Protein AF-A0A966BA98-F1 (afdb_monomer_lite)

Structure (mmCIF, N/CA/C/O backbone):
data_AF-A0A966BA98-F1
#
_entry.id   AF-A0A966BA98-F1
#
loop_
_atom_site.group_PDB
_atom_site.id
_atom_site.type_symbol
_atom_site.label_atom_id
_atom_site.label_alt_id
_atom_site.label_comp_id
_atom_site.label_asym_id
_atom_site.label_entity_id
_atom_site.label_seq_id
_atom_site.pdbx_PDB_ins_code
_atom_site.Cartn_x
_atom_site.Cartn_y
_atom_site.Cartn_z
_atom_site.occupancy
_atom_site.B_iso_or_equiv
_atom_site.auth_seq_id
_atom_site.auth_comp_id
_atom_site.auth_asym_id
_atom_site.auth_atom_id
_atom_site.pdbx_PDB_model_num
ATOM 1 N N . MET A 1 1 ? -41.401 -11.198 -22.209 1.00 38.81 1 MET A N 1
ATOM 2 C CA . MET A 1 1 ? -41.026 -9.768 -22.293 1.00 38.81 1 MET A CA 1
ATOM 3 C C . MET A 1 1 ? -39.904 -9.526 -21.294 1.00 38.81 1 MET A C 1
ATOM 5 O O . MET A 1 1 ? -40.173 -9.386 -20.110 1.00 38.81 1 MET A O 1
ATOM 9 N N . SER A 1 2 ? -38.651 -9.579 -21.741 1.00 36.28 2 SER A N 1
ATOM 10 C CA . SER A 1 2 ? -37.481 -9.499 -20.857 1.00 36.28 2 SER A CA 1
ATOM 11 C C . SER A 1 2 ? -36.895 -8.096 -20.946 1.00 36.28 2 SER A C 1
ATOM 13 O O . SER A 1 2 ? -36.374 -7.699 -21.988 1.00 36.28 2 SER A O 1
ATOM 15 N N . ARG A 1 3 ? -37.039 -7.316 -19.873 1.00 39.53 3 ARG A N 1
ATOM 16 C CA . ARG A 1 3 ? -36.498 -5.959 -19.782 1.00 39.53 3 ARG A CA 1
ATOM 17 C C . ARG A 1 3 ? -34.980 -6.080 -19.600 1.00 39.53 3 ARG A C 1
ATOM 19 O O . ARG A 1 3 ? -34.517 -6.494 -18.543 1.00 39.53 3 ARG A O 1
ATOM 26 N N . ARG A 1 4 ? -34.210 -5.789 -20.652 1.00 45.47 4 ARG A N 1
ATOM 27 C CA . ARG A 1 4 ? -32.746 -5.690 -20.567 1.00 45.47 4 ARG A CA 1
ATOM 28 C C . ARG A 1 4 ? -32.396 -4.433 -19.775 1.00 45.47 4 ARG A C 1
ATOM 30 O O . ARG A 1 4 ? -32.844 -3.345 -20.126 1.00 45.47 4 ARG A O 1
ATOM 37 N N . TYR A 1 5 ? -31.617 -4.597 -18.713 1.00 42.75 5 TYR A N 1
ATOM 38 C CA . TYR A 1 5 ? -31.016 -3.490 -17.980 1.00 42.75 5 TYR A CA 1
ATOM 39 C C . TYR A 1 5 ? -29.897 -2.905 -18.859 1.00 42.75 5 TYR A C 1
ATOM 41 O O . TYR A 1 5 ? -28.864 -3.537 -19.051 1.00 42.75 5 TYR A O 1
ATOM 49 N N . GLN A 1 6 ? -30.133 -1.736 -19.456 1.00 52.53 6 GLN A N 1
ATOM 50 C CA . GLN A 1 6 ? -29.114 -0.910 -20.114 1.00 52.53 6 GLN A CA 1
ATOM 51 C C . GLN A 1 6 ? -28.571 0.053 -19.053 1.00 52.53 6 GLN A C 1
ATOM 53 O O . GLN A 1 6 ? -29.008 1.196 -18.953 1.00 52.53 6 GLN A O 1
ATOM 58 N N . GLY A 1 7 ? -27.701 -0.446 -18.178 1.00 47.38 7 GLY A N 1
ATOM 59 C CA . GLY A 1 7 ? -26.932 0.405 -17.276 1.00 47.38 7 GLY A CA 1
ATOM 60 C C . GLY A 1 7 ? -25.620 0.763 -17.958 1.00 47.38 7 GLY A C 1
ATOM 61 O O . GLY A 1 7 ? -24.744 -0.092 -18.048 1.00 47.38 7 GLY A O 1
ATOM 62 N N . GLN A 1 8 ? -25.479 2.001 -18.431 1.00 50.38 8 GLN A N 1
ATOM 63 C CA . GLN A 1 8 ? -24.173 2.588 -18.735 1.00 50.38 8 GLN A CA 1
ATOM 64 C C . GLN A 1 8 ? -23.416 2.662 -17.398 1.00 50.38 8 GLN A C 1
ATOM 66 O O . GLN A 1 8 ? -23.647 3.556 -16.588 1.00 50.38 8 GLN A O 1
ATOM 71 N N . GLY A 1 9 ? -22.647 1.622 -17.078 1.00 52.59 9 GLY A N 1
ATOM 72 C CA . GLY A 1 9 ? -21.981 1.494 -15.787 1.00 52.59 9 GLY A CA 1
ATOM 73 C C . GLY A 1 9 ? -20.825 2.483 -15.648 1.00 52.59 9 GLY A C 1
ATOM 74 O O . GLY A 1 9 ? -20.139 2.785 -16.619 1.00 52.59 9 GLY A O 1
ATOM 75 N N . ASN A 1 10 ? -20.544 2.909 -14.414 1.00 54.12 10 ASN A N 1
ATOM 76 C CA . ASN A 1 10 ? -19.408 3.773 -14.042 1.00 54.12 10 ASN A CA 1
ATOM 77 C C . ASN A 1 10 ? -18.018 3.215 -14.428 1.00 54.12 10 ASN A C 1
ATOM 79 O O . ASN A 1 10 ? -17.007 3.886 -14.248 1.00 54.12 10 ASN A O 1
ATOM 83 N N . ILE A 1 11 ? -17.962 1.987 -14.943 1.00 53.28 11 ILE A N 1
ATOM 84 C CA . ILE A 1 11 ? -16.762 1.330 -15.470 1.00 53.28 11 ILE A CA 1
ATOM 85 C C . ILE A 1 11 ? -16.171 2.058 -16.686 1.00 53.28 11 ILE A C 1
ATOM 87 O O . ILE A 1 11 ? -14.964 1.993 -16.878 1.00 53.28 11 ILE A O 1
ATOM 91 N N . ASP A 1 12 ? -16.976 2.811 -17.443 1.00 48.91 12 ASP A N 1
ATOM 92 C CA . ASP A 1 12 ? -16.518 3.574 -18.622 1.00 48.91 12 ASP A CA 1
ATOM 93 C C . ASP A 1 12 ? -15.644 4.802 -18.253 1.00 48.91 12 ASP A C 1
ATOM 95 O O . ASP A 1 12 ? -15.027 5.432 -19.107 1.00 48.91 12 ASP A O 1
ATOM 99 N N . VAL A 1 13 ? -15.575 5.162 -16.960 1.00 57.34 13 VAL A N 1
ATOM 100 C CA . VAL A 1 13 ? -14.801 6.315 -16.450 1.00 57.34 13 VAL A CA 1
ATOM 101 C C . VAL A 1 13 ? -13.364 5.931 -16.070 1.00 57.34 13 VAL A C 1
ATOM 103 O O . VAL A 1 13 ? -12.491 6.801 -15.988 1.00 57.34 13 VAL A O 1
ATOM 106 N N . LEU A 1 14 ? -13.078 4.638 -15.885 1.00 58.81 14 LEU A N 1
ATOM 107 C CA . LEU A 1 14 ? -11.714 4.152 -15.681 1.00 58.81 14 LEU A CA 1
ATOM 108 C C . LEU A 1 14 ? -10.997 4.153 -17.033 1.00 58.81 14 LEU A C 1
ATOM 110 O O . LEU A 1 14 ? -11.027 3.175 -17.776 1.00 58.81 14 LEU A O 1
ATOM 114 N N . ARG A 1 15 ? -10.386 5.291 -17.380 1.00 60.84 15 ARG A N 1
ATOM 115 C CA . ARG A 1 15 ? -9.561 5.400 -18.586 1.00 60.84 15 ARG A CA 1
ATOM 116 C C . ARG A 1 15 ? -8.481 4.323 -18.567 1.00 60.84 15 ARG A C 1
ATOM 118 O O . ARG A 1 15 ? -7.847 4.094 -17.538 1.00 60.84 15 ARG A O 1
ATOM 125 N N . THR A 1 16 ? -8.239 3.725 -19.731 1.00 62.53 16 THR A N 1
ATOM 126 C CA . THR A 1 16 ? -7.030 2.940 -19.977 1.00 62.53 16 THR A CA 1
ATOM 127 C C . THR A 1 16 ? -5.811 3.771 -19.554 1.00 62.53 16 THR A C 1
ATOM 129 O O . THR A 1 16 ? -5.775 4.964 -19.882 1.00 62.53 16 THR A O 1
ATOM 132 N N . PRO A 1 17 ? -4.841 3.188 -18.830 1.00 64.12 17 PRO A N 1
ATOM 133 C CA . PRO A 1 17 ? -3.645 3.902 -18.387 1.00 64.12 17 PRO A CA 1
ATOM 134 C C . PRO A 1 17 ? -2.942 4.562 -19.572 1.00 64.12 17 PRO A C 1
ATOM 136 O O . PRO A 1 17 ? -2.957 4.029 -20.688 1.00 64.12 17 PRO A O 1
ATOM 139 N N . GLY A 1 18 ? -2.364 5.740 -19.346 1.00 63.81 18 GLY A N 1
ATOM 140 C CA . GLY A 1 18 ? -1.657 6.461 -20.395 1.00 63.81 18 GLY A CA 1
ATOM 141 C C . GLY A 1 18 ? -0.417 5.693 -20.855 1.00 63.81 18 GLY A C 1
ATOM 142 O O . GLY A 1 18 ? 0.130 4.858 -20.134 1.00 63.81 18 GLY A O 1
ATOM 143 N N . ALA A 1 19 ? 0.065 5.989 -22.063 1.00 53.75 19 ALA A N 1
ATOM 144 C CA . ALA A 1 19 ? 1.363 5.488 -22.501 1.00 53.75 19 ALA A CA 1
ATOM 145 C C . ALA A 1 19 ? 2.453 5.984 -21.531 1.00 53.75 19 ALA A C 1
ATOM 147 O O . ALA A 1 19 ? 2.707 7.185 -21.455 1.00 53.75 19 ALA A O 1
ATOM 148 N N . GLY A 1 20 ? 3.070 5.059 -20.790 1.00 66.94 20 GLY A N 1
ATOM 149 C CA . GLY A 1 20 ? 4.075 5.351 -19.760 1.00 66.94 20 GLY A CA 1
ATOM 150 C C . GLY A 1 20 ? 3.671 4.946 -18.339 1.00 66.94 20 GLY A C 1
ATOM 151 O O . GLY A 1 20 ? 4.547 4.854 -17.481 1.00 66.94 20 GLY A O 1
ATOM 152 N N . ASP A 1 21 ? 2.394 4.637 -18.098 1.00 79.75 21 ASP A N 1
ATOM 153 C CA . ASP A 1 21 ? 1.933 4.138 -16.802 1.00 79.75 21 ASP A CA 1
ATOM 154 C C . ASP A 1 21 ? 2.210 2.633 -16.682 1.00 79.75 21 ASP A C 1
ATOM 156 O O . ASP A 1 21 ? 1.708 1.822 -17.463 1.00 79.75 21 ASP A O 1
ATOM 160 N N . ALA A 1 22 ? 2.999 2.243 -15.681 1.00 85.75 22 ALA A N 1
ATOM 161 C CA . ALA A 1 22 ? 3.189 0.842 -15.325 1.00 85.75 22 ALA A CA 1
ATOM 162 C C . ALA A 1 22 ? 2.166 0.448 -14.252 1.00 85.75 22 ALA A C 1
ATOM 164 O O . ALA A 1 22 ? 2.241 0.918 -13.116 1.00 85.75 22 ALA A O 1
ATOM 165 N N . ILE A 1 23 ? 1.210 -0.413 -14.614 1.00 87.56 23 ILE A N 1
ATOM 166 C CA . ILE A 1 23 ? 0.217 -0.959 -13.680 1.00 87.56 23 ILE A CA 1
ATOM 167 C C . ILE A 1 23 ? 0.490 -2.439 -13.452 1.00 87.56 23 ILE A C 1
ATOM 169 O O . ILE A 1 23 ? 0.514 -3.231 -14.393 1.00 87.56 23 ILE A O 1
ATOM 173 N N . PHE A 1 24 ? 0.643 -2.804 -12.182 1.00 90.69 24 PHE A N 1
ATOM 174 C CA . PHE A 1 24 ? 0.895 -4.169 -11.740 1.00 90.69 24 PHE A CA 1
ATOM 175 C C . PHE A 1 24 ? -0.368 -4.709 -11.061 1.00 90.69 24 PHE A C 1
ATOM 177 O O . PHE A 1 24 ? -0.693 -4.331 -9.937 1.00 90.69 24 PHE A O 1
ATOM 184 N N . LEU A 1 25 ? -1.121 -5.547 -11.777 1.00 91.12 25 LEU A N 1
ATOM 185 C CA . LEU A 1 25 ? -2.300 -6.241 -11.243 1.00 91.12 25 LEU A CA 1
ATOM 186 C C . LEU A 1 25 ? -1.876 -7.477 -10.446 1.00 91.12 25 LEU A C 1
ATOM 188 O O . LEU A 1 25 ? -0.765 -7.962 -10.621 1.00 91.12 25 LEU A O 1
ATOM 192 N N . ASP A 1 26 ? -2.746 -7.975 -9.567 1.00 92.69 26 ASP A N 1
ATOM 193 C CA . ASP A 1 26 ? -2.500 -9.146 -8.704 1.00 92.69 26 ASP A CA 1
ATOM 194 C C . ASP A 1 26 ? -1.336 -8.994 -7.703 1.00 92.69 26 ASP A C 1
ATOM 196 O O . ASP A 1 26 ? -0.936 -9.948 -7.043 1.00 92.69 26 ASP A O 1
ATOM 200 N N . HIS A 1 27 ? -0.854 -7.764 -7.513 1.00 92.44 27 HIS A N 1
ATOM 201 C CA . HIS A 1 27 ? 0.211 -7.403 -6.578 1.00 92.44 27 HIS A CA 1
ATOM 202 C C . HIS A 1 27 ? -0.380 -6.666 -5.371 1.00 92.44 27 HIS A C 1
ATOM 204 O O . HIS A 1 27 ? -0.266 -5.447 -5.223 1.00 92.44 27 HIS A O 1
ATOM 210 N N . ALA A 1 28 ? -1.083 -7.403 -4.509 1.00 93.62 28 ALA A N 1
ATOM 211 C CA . ALA A 1 28 ? -1.683 -6.827 -3.309 1.00 93.62 28 ALA A CA 1
ATOM 212 C C . ALA A 1 28 ? -0.590 -6.369 -2.330 1.00 93.62 28 ALA A C 1
ATOM 214 O O . ALA A 1 28 ?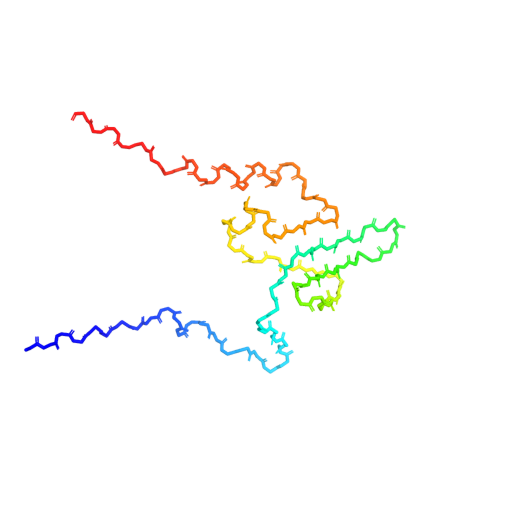 0.132 -7.194 -1.770 1.00 93.62 28 ALA A O 1
ATOM 215 N N . VAL A 1 29 ? -0.485 -5.056 -2.115 1.00 94.31 29 VAL A N 1
ATOM 216 C CA . VAL A 1 29 ? 0.439 -4.458 -1.139 1.00 94.31 29 VAL A CA 1
ATOM 217 C C . VAL A 1 29 ? 0.067 -4.918 0.271 1.00 94.31 29 VAL A C 1
ATOM 219 O O . VAL A 1 29 ? -1.103 -4.889 0.645 1.00 94.31 29 VAL A O 1
ATOM 222 N N . SER A 1 30 ? 1.060 -5.310 1.062 1.00 94.56 30 SER A N 1
ATOM 223 C CA . SER A 1 30 ? 0.908 -5.854 2.417 1.00 94.56 30 SER A CA 1
ATOM 224 C C . SER A 1 30 ? 1.657 -5.033 3.467 1.00 94.56 30 SER A C 1
ATOM 226 O O . SER A 1 30 ? 1.185 -4.875 4.599 1.00 94.56 30 SER A O 1
ATOM 228 N N . ARG A 1 31 ? 2.790 -4.431 3.088 1.00 94.12 31 ARG A N 1
ATOM 229 C CA . ARG A 1 31 ? 3.579 -3.555 3.958 1.00 94.12 31 ARG A CA 1
ATOM 230 C C . ARG A 1 31 ? 4.068 -2.327 3.211 1.00 94.12 31 ARG A C 1
ATOM 232 O O . ARG A 1 31 ? 4.546 -2.410 2.085 1.00 94.12 31 ARG A O 1
ATOM 239 N N . ILE A 1 32 ? 3.964 -1.184 3.871 1.00 94.31 32 ILE A N 1
ATOM 240 C CA . ILE A 1 32 ? 4.395 0.118 3.378 1.00 94.31 32 ILE A CA 1
ATOM 241 C C . ILE A 1 32 ? 5.470 0.637 4.320 1.00 94.31 32 ILE A C 1
ATOM 243 O O . ILE A 1 32 ? 5.233 0.759 5.521 1.00 94.31 32 ILE A O 1
ATOM 247 N N . ARG A 1 33 ? 6.643 0.948 3.771 1.00 92.50 33 ARG A N 1
ATOM 248 C CA . ARG A 1 33 ? 7.782 1.495 4.502 1.00 92.50 33 ARG A CA 1
ATOM 249 C C . ARG A 1 33 ? 8.079 2.916 4.061 1.00 92.50 33 ARG A C 1
ATOM 251 O O . ARG A 1 33 ? 8.103 3.203 2.862 1.00 92.50 33 ARG A O 1
ATOM 258 N N . VAL A 1 34 ? 8.331 3.781 5.034 1.00 89.06 34 VAL A N 1
ATOM 259 C CA . VAL A 1 34 ? 8.815 5.142 4.804 1.00 89.06 34 VAL A CA 1
ATOM 260 C C . VAL A 1 34 ? 10.028 5.369 5.690 1.00 89.06 34 VAL A C 1
ATOM 262 O O . VAL A 1 34 ? 9.898 5.426 6.910 1.00 89.06 34 VAL A O 1
ATOM 265 N N . ASP A 1 35 ? 11.199 5.513 5.075 1.00 81.31 35 ASP A N 1
ATOM 266 C CA . ASP A 1 35 ? 12.408 5.895 5.798 1.00 81.31 35 ASP A CA 1
ATOM 267 C C . ASP A 1 35 ? 12.545 7.420 5.788 1.00 81.31 35 ASP A C 1
ATOM 269 O O . ASP A 1 35 ? 12.572 8.059 4.729 1.00 81.31 35 ASP A O 1
ATOM 273 N N . VAL A 1 36 ? 12.605 7.997 6.985 1.00 67.00 36 VAL A N 1
ATOM 274 C CA . VAL A 1 36 ? 12.778 9.432 7.225 1.00 67.00 36 VAL A CA 1
ATOM 275 C C . VAL A 1 36 ? 14.150 9.644 7.867 1.00 67.00 36 V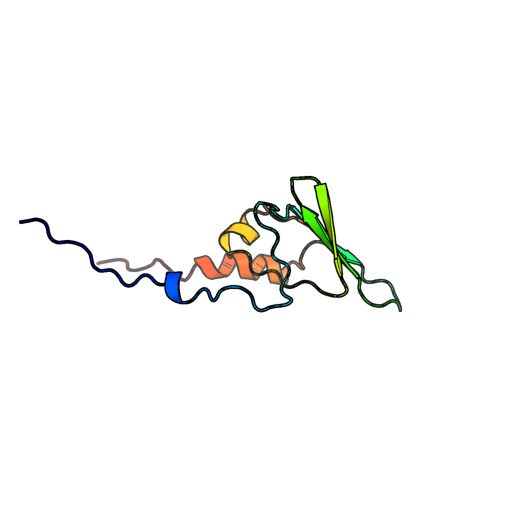AL A C 1
ATOM 277 O O . VAL A 1 36 ? 14.280 10.036 9.027 1.00 67.00 36 VAL A O 1
ATOM 280 N N . GLY A 1 37 ? 15.203 9.335 7.112 1.00 61.31 37 GLY A N 1
ATOM 281 C CA . GLY A 1 37 ? 16.579 9.601 7.519 1.00 61.31 37 GLY A CA 1
ATOM 282 C C . GLY A 1 37 ? 16.821 11.096 7.761 1.00 61.31 37 GLY A C 1
ATOM 283 O O . GLY A 1 37 ? 16.345 11.953 7.014 1.00 61.31 37 GLY A O 1
ATOM 284 N N . HIS A 1 38 ? 17.582 11.432 8.808 1.00 51.91 38 HIS A N 1
ATOM 285 C CA . HIS A 1 38 ? 18.026 12.806 9.066 1.00 51.91 38 HIS A CA 1
ATOM 286 C C . HIS A 1 38 ? 18.982 13.266 7.949 1.00 51.91 38 HIS A C 1
ATOM 288 O O . HIS A 1 38 ? 20.175 12.985 7.992 1.00 51.91 38 HIS A O 1
ATOM 294 N N . GLY A 1 39 ? 18.455 13.989 6.958 1.00 57.78 39 GLY A N 1
ATOM 295 C CA . GLY A 1 39 ? 19.241 14.664 5.917 1.00 57.78 39 GLY A CA 1
ATOM 296 C C . GLY A 1 39 ? 19.287 13.975 4.548 1.00 57.78 39 GLY A C 1
ATOM 297 O O . GLY A 1 39 ? 19.779 14.587 3.602 1.00 57.78 39 GLY A O 1
ATOM 298 N N . GLU A 1 40 ? 18.736 12.766 4.405 1.00 61.22 40 GLU A N 1
ATOM 299 C CA . GLU A 1 40 ? 18.561 12.102 3.104 1.00 61.22 40 GLU A CA 1
ATOM 300 C C . GLU A 1 40 ? 17.125 12.250 2.580 1.00 61.22 40 GLU A C 1
ATOM 302 O O . GLU A 1 40 ? 16.178 12.487 3.333 1.00 61.22 40 GLU A O 1
ATOM 307 N N . LYS A 1 41 ? 16.957 12.161 1.253 1.00 60.72 41 LYS A N 1
ATOM 308 C CA . LYS A 1 41 ? 15.640 12.237 0.608 1.00 60.72 41 LYS A CA 1
ATOM 309 C C . LYS A 1 41 ? 14.777 11.080 1.135 1.00 60.72 41 LYS A C 1
ATOM 311 O O . LYS A 1 41 ? 15.247 9.945 1.071 1.00 60.72 41 LYS A O 1
ATOM 316 N N . PRO A 1 42 ? 13.540 11.333 1.605 1.00 65.12 42 PRO A N 1
ATOM 317 C CA . PRO A 1 42 ? 12.684 10.272 2.118 1.00 65.12 42 PRO A CA 1
ATOM 318 C C . PRO A 1 42 ? 12.534 9.167 1.072 1.00 65.12 42 PRO A C 1
ATOM 320 O O . PRO A 1 42 ? 12.366 9.446 -0.123 1.00 65.12 42 PRO A O 1
ATOM 323 N N . SER A 1 43 ? 12.641 7.920 1.529 1.00 83.31 43 SER A N 1
ATOM 324 C CA . SER A 1 43 ? 12.492 6.744 0.676 1.00 83.31 43 SER A CA 1
ATOM 325 C C . SER A 1 43 ? 11.190 6.026 1.013 1.00 83.31 43 SER A C 1
ATOM 327 O O . SER A 1 43 ? 10.810 5.892 2.175 1.00 83.31 43 SER A O 1
ATOM 329 N N . PHE A 1 44 ? 10.473 5.619 -0.029 1.00 90.81 44 PHE A N 1
ATOM 330 C CA . PHE A 1 44 ? 9.227 4.873 0.055 1.00 90.81 44 PHE A CA 1
ATOM 331 C C . PHE A 1 44 ? 9.451 3.477 -0.514 1.00 90.81 44 PHE A C 1
ATOM 333 O O . PHE A 1 44 ? 10.050 3.333 -1.584 1.00 90.81 44 PHE A O 1
ATOM 340 N N . ALA A 1 45 ? 8.913 2.463 0.155 1.00 93.50 45 ALA A N 1
ATOM 341 C CA . ALA A 1 45 ? 8.849 1.118 -0.389 1.00 93.50 45 ALA A CA 1
ATOM 342 C C . ALA A 1 45 ? 7.511 0.441 -0.073 1.00 93.50 45 ALA A C 1
ATOM 344 O O . ALA A 1 45 ? 7.002 0.539 1.042 1.00 93.50 45 ALA A O 1
ATOM 345 N N . ALA A 1 46 ? 6.962 -0.273 -1.050 1.00 94.06 46 ALA A N 1
ATOM 346 C CA . ALA A 1 46 ? 5.787 -1.119 -0.901 1.00 94.06 46 ALA A CA 1
ATOM 347 C C . ALA A 1 46 ? 6.174 -2.578 -1.157 1.00 94.06 46 ALA A C 1
ATOM 349 O O . ALA A 1 46 ? 6.675 -2.915 -2.230 1.00 94.06 46 ALA A O 1
ATOM 350 N N . GLU A 1 4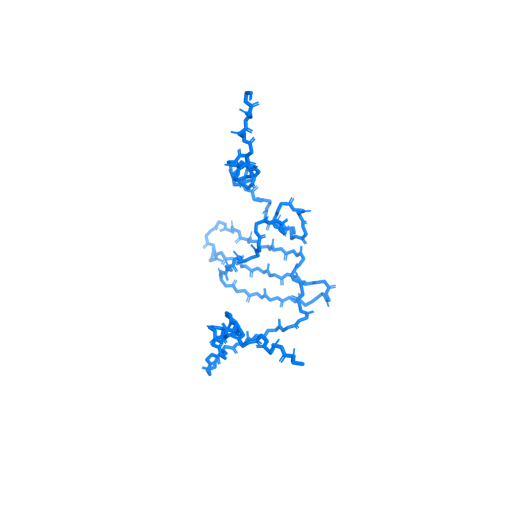7 ? 5.936 -3.424 -0.162 1.00 95.62 47 GLU A N 1
ATOM 351 C CA . GLU A 1 47 ? 6.038 -4.877 -0.261 1.00 95.62 47 GLU A CA 1
ATOM 352 C C . GLU A 1 47 ? 4.651 -5.463 -0.488 1.00 95.62 47 GLU A C 1
ATOM 354 O O . GLU A 1 47 ? 3.666 -5.019 0.112 1.00 95.62 47 GLU A O 1
ATOM 359 N N . THR A 1 48 ? 4.575 -6.464 -1.351 1.00 95.69 48 THR A N 1
ATOM 360 C CA . THR A 1 48 ? 3.337 -7.157 -1.705 1.00 95.69 48 THR A CA 1
ATOM 361 C C . THR A 1 48 ? 3.282 -8.557 -1.095 1.00 95.69 48 THR A C 1
ATOM 363 O O . THR A 1 48 ? 4.276 -9.080 -0.591 1.00 95.69 48 THR A O 1
ATOM 366 N N . ASN A 1 49 ? 2.102 -9.181 -1.099 1.00 94.06 49 ASN A N 1
ATOM 367 C CA . ASN A 1 49 ? 1.901 -10.537 -0.563 1.00 94.06 49 ASN A CA 1
ATOM 368 C C . ASN A 1 49 ? 2.678 -11.623 -1.326 1.00 94.06 49 ASN A C 1
ATOM 370 O O . ASN A 1 49 ? 2.961 -12.681 -0.771 1.00 94.06 49 ASN A O 1
ATOM 374 N N . ASP A 1 50 ? 3.021 -11.362 -2.584 1.00 93.44 50 ASP A N 1
ATOM 375 C CA . ASP A 1 50 ? 3.881 -12.194 -3.427 1.00 93.44 50 ASP A CA 1
ATOM 376 C C . ASP A 1 50 ? 5.368 -11.810 -3.324 1.00 93.44 50 ASP A C 1
ATOM 378 O O . ASP A 1 50 ? 6.185 -12.287 -4.107 1.00 93.44 50 ASP A O 1
ATOM 382 N N . TRP A 1 51 ? 5.731 -11.008 -2.315 1.00 91.44 51 TRP A N 1
ATOM 383 C CA . TRP A 1 51 ? 7.105 -10.618 -1.978 1.00 91.44 51 TRP A CA 1
ATOM 384 C C . TRP A 1 51 ? 7.793 -9.713 -3.008 1.00 91.44 51 TRP A C 1
ATOM 386 O O . TRP A 1 51 ? 9.012 -9.533 -2.948 1.00 91.44 51 TRP A O 1
ATOM 396 N N . ALA A 1 52 ? 7.038 -9.106 -3.926 1.00 93.62 52 ALA A N 1
ATOM 397 C CA . ALA A 1 52 ? 7.567 -8.060 -4.788 1.00 93.62 52 ALA A CA 1
ATOM 398 C C . ALA A 1 52 ? 7.816 -6.774 -3.982 1.00 93.62 52 ALA A C 1
ATOM 400 O O . ALA A 1 52 ? 7.111 -6.467 -3.017 1.00 93.62 52 ALA A O 1
ATOM 401 N N . LEU A 1 53 ? 8.836 -6.014 -4.392 1.00 93.31 53 LEU A N 1
ATOM 402 C CA . LEU A 1 53 ? 9.234 -4.758 -3.762 1.00 93.31 53 LEU A CA 1
ATOM 403 C C . LEU A 1 53 ? 9.206 -3.626 -4.789 1.00 93.31 53 LEU A C 1
ATOM 405 O O . LEU A 1 53 ? 9.955 -3.642 -5.767 1.00 93.31 53 LEU A O 1
ATOM 409 N N . PHE A 1 54 ? 8.389 -2.610 -4.524 1.00 92.69 54 PHE A N 1
ATOM 410 C CA . PHE A 1 54 ? 8.313 -1.389 -5.322 1.00 92.69 54 PHE A CA 1
ATOM 411 C C . PHE A 1 54 ? 8.875 -0.221 -4.517 1.00 92.69 54 PHE A C 1
ATOM 413 O O . PHE A 1 54 ? 8.301 0.156 -3.498 1.00 92.69 54 PHE A O 1
ATOM 420 N N . ALA A 1 55 ? 9.990 0.356 -4.967 1.00 90.69 55 ALA A N 1
ATOM 421 C CA . ALA A 1 55 ? 10.656 1.468 -4.292 1.00 90.69 55 ALA A CA 1
ATOM 422 C C . ALA A 1 55 ? 10.517 2.780 -5.075 1.00 90.69 55 ALA A C 1
ATOM 424 O O . ALA A 1 55 ? 10.500 2.799 -6.307 1.00 90.69 55 ALA A O 1
ATOM 425 N N . GLY A 1 56 ? 10.450 3.893 -4.353 1.00 88.31 56 GLY A N 1
ATOM 426 C CA . GLY A 1 56 ? 10.331 5.224 -4.928 1.00 88.31 56 GLY A CA 1
ATOM 427 C C . GLY A 1 56 ? 10.669 6.316 -3.923 1.00 88.31 56 GLY A C 1
ATOM 428 O O . GLY A 1 56 ? 11.022 6.058 -2.778 1.00 88.31 56 GLY A O 1
ATOM 429 N N . SER A 1 57 ? 10.558 7.570 -4.354 1.00 87.50 57 SER A N 1
ATOM 430 C CA . SER A 1 57 ? 10.742 8.709 -3.441 1.00 87.50 57 SER A CA 1
ATOM 431 C C . SER A 1 57 ? 9.487 9.055 -2.638 1.00 87.50 57 SER A C 1
ATOM 433 O O . SER A 1 57 ? 9.581 9.695 -1.600 1.00 87.50 57 SER A O 1
ATOM 435 N N . HIS A 1 58 ? 8.313 8.673 -3.142 1.00 87.81 58 HIS A N 1
ATOM 436 C CA . HIS A 1 58 ? 7.012 8.966 -2.552 1.00 87.81 58 HIS A CA 1
ATOM 437 C C . HIS A 1 58 ? 6.038 7.842 -2.915 1.00 87.81 58 HIS A C 1
ATOM 439 O O . HIS A 1 58 ? 6.211 7.188 -3.944 1.0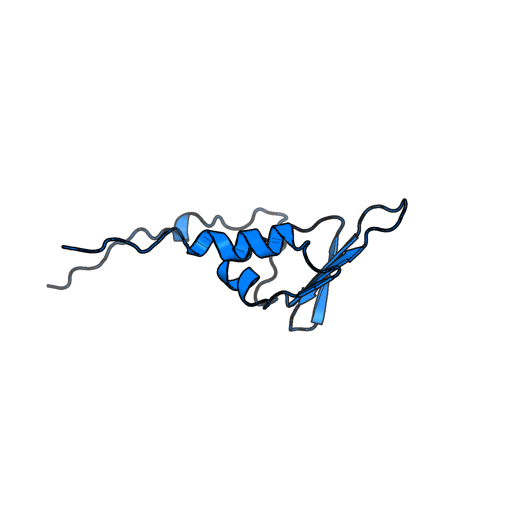0 87.81 58 HIS A O 1
ATOM 445 N N . GLY A 1 59 ? 4.995 7.668 -2.106 1.00 88.38 59 GLY A N 1
ATOM 446 C CA . GLY A 1 59 ? 3.883 6.769 -2.396 1.00 88.38 59 GLY A CA 1
ATOM 447 C C . GLY A 1 59 ? 2.548 7.416 -2.049 1.00 88.38 59 GLY A C 1
ATOM 448 O O . GLY A 1 59 ? 2.446 8.161 -1.074 1.00 88.38 59 GLY A O 1
ATOM 449 N N . ILE A 1 60 ? 1.527 7.138 -2.859 1.00 90.44 60 ILE A N 1
ATOM 450 C CA . ILE A 1 60 ? 0.146 7.571 -2.625 1.00 90.44 60 ILE A CA 1
ATOM 451 C C . ILE A 1 60 ? -0.679 6.318 -2.353 1.00 90.44 60 ILE A C 1
ATOM 453 O O . ILE A 1 60 ? -0.724 5.413 -3.182 1.00 90.44 60 ILE A O 1
ATOM 457 N N . VAL A 1 61 ? -1.333 6.269 -1.194 1.00 90.50 61 VAL A N 1
ATOM 458 C CA . VAL A 1 61 ? -2.211 5.159 -0.815 1.00 90.50 61 VAL A CA 1
ATOM 459 C C . VAL A 1 61 ? -3.652 5.571 -1.068 1.00 90.50 61 VAL A C 1
ATOM 461 O O . VAL A 1 61 ? -4.150 6.511 -0.453 1.00 90.50 61 VAL A O 1
ATOM 464 N N . THR A 1 62 ? -4.314 4.859 -1.973 1.00 91.50 62 THR A N 1
ATOM 465 C CA . THR A 1 62 ? -5.713 5.095 -2.362 1.00 91.50 62 THR A CA 1
ATOM 466 C C . THR A 1 62 ? -6.619 3.910 -2.026 1.00 91.50 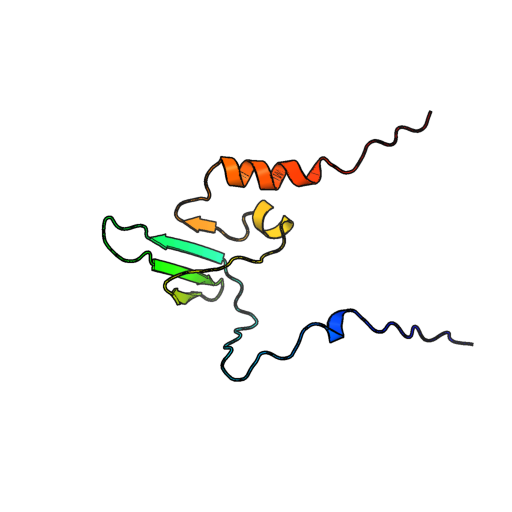62 THR A C 1
ATOM 468 O O . THR A 1 62 ? -7.728 3.808 -2.550 1.00 91.50 62 THR A O 1
ATOM 471 N N . SER A 1 63 ? -6.162 3.010 -1.148 1.00 89.06 63 SER A N 1
ATOM 472 C CA . SER A 1 63 ? -6.972 1.899 -0.651 1.00 89.06 63 SER A CA 1
ATOM 473 C C . SER A 1 63 ? -8.286 2.413 -0.046 1.00 89.06 63 SER A C 1
ATOM 475 O O . SER A 1 63 ? -8.279 3.449 0.628 1.00 89.06 63 SER A O 1
ATOM 477 N N . PRO A 1 64 ? -9.410 1.697 -0.229 1.00 88.81 64 PRO A N 1
ATOM 478 C CA . PRO A 1 64 ? -10.670 2.052 0.413 1.00 88.81 64 PRO A CA 1
ATOM 479 C C . PRO A 1 64 ? -10.514 2.179 1.931 1.00 88.81 64 PRO A C 1
ATOM 481 O O . PRO A 1 64 ? -9.770 1.414 2.545 1.00 88.81 64 PRO A O 1
ATOM 484 N N . ILE A 1 65 ? -11.274 3.084 2.554 1.00 87.12 65 ILE A N 1
ATOM 485 C CA . ILE A 1 65 ? -11.176 3.342 4.000 1.00 87.12 65 ILE A CA 1
ATOM 486 C C . ILE A 1 65 ? -11.351 2.071 4.848 1.00 87.12 65 ILE A C 1
ATOM 488 O O . ILE A 1 65 ? -10.591 1.862 5.789 1.00 87.12 65 ILE A O 1
ATOM 492 N N . GLY A 1 66 ? -12.257 1.166 4.458 1.00 84.75 66 GLY A N 1
ATOM 493 C CA . GLY A 1 66 ? -12.457 -0.114 5.146 1.00 84.75 66 GLY A CA 1
ATOM 494 C C . GLY A 1 66 ? -11.230 -1.035 5.123 1.00 84.75 66 GLY A C 1
ATOM 495 O O . GLY A 1 66 ? -10.992 -1.748 6.088 1.00 84.75 66 GLY A O 1
ATOM 496 N N . VAL A 1 67 ? -10.408 -0.981 4.068 1.00 87.44 67 VAL A N 1
ATOM 497 C CA . VAL A 1 67 ? -9.152 -1.754 3.969 1.00 87.44 67 VAL A CA 1
ATOM 498 C C . VAL A 1 67 ? -8.074 -1.169 4.884 1.00 87.44 67 VAL A C 1
ATOM 500 O O . VAL A 1 67 ? -7.289 -1.903 5.483 1.00 87.44 67 VAL A O 1
ATOM 503 N N . LEU A 1 68 ? -8.043 0.158 5.024 1.00 85.69 68 LEU A N 1
ATOM 504 C CA . LEU A 1 68 ? -7.119 0.829 5.939 1.00 85.69 68 LEU A CA 1
ATOM 505 C C . LEU A 1 68 ? -7.460 0.518 7.405 1.00 85.69 68 LEU A C 1
ATOM 507 O O . LEU A 1 68 ? -6.558 0.320 8.215 1.00 85.69 68 LEU A O 1
ATOM 511 N N . GLN A 1 69 ? -8.752 0.416 7.735 1.00 81.06 69 GLN A N 1
ATOM 512 C CA . GLN A 1 69 ? -9.238 0.098 9.082 1.00 81.06 69 GLN A CA 1
ATOM 513 C C . GLN A 1 69 ? -8.951 -1.349 9.513 1.00 81.06 69 GLN A C 1
ATOM 515 O O . GLN A 1 69 ? -8.677 -1.586 10.687 1.00 81.06 69 GLN A O 1
ATOM 520 N N . THR A 1 70 ? -9.007 -2.326 8.599 1.00 83.19 70 THR A N 1
ATOM 521 C CA . THR A 1 70 ? -8.737 -3.740 8.930 1.00 83.19 70 THR A CA 1
ATOM 522 C C . THR A 1 70 ? -7.261 -4.025 9.192 1.00 83.19 70 THR A C 1
ATOM 524 O O . THR A 1 70 ? -6.927 -5.121 9.638 1.00 83.19 70 THR A O 1
ATOM 527 N N . GLY A 1 71 ? -6.368 -3.073 8.894 1.00 77.12 71 GLY A N 1
ATOM 528 C CA . GLY A 1 71 ? -4.925 -3.270 9.019 1.00 77.12 71 GLY A CA 1
ATOM 529 C C . GLY A 1 71 ? -4.362 -4.260 7.998 1.00 77.12 71 GLY A C 1
ATOM 530 O O . GLY A 1 71 ? -3.278 -4.799 8.202 1.00 77.12 71 GLY A O 1
ATOM 531 N N . SER A 1 72 ? -5.076 -4.506 6.890 1.00 81.12 72 SER A N 1
ATOM 532 C CA . SER A 1 72 ? -4.599 -5.379 5.806 1.00 81.12 72 SER A CA 1
ATOM 533 C C . SER A 1 72 ? -3.329 -4.838 5.134 1.00 81.12 72 SER A C 1
ATOM 535 O O . SER A 1 72 ? -2.574 -5.604 4.542 1.00 81.12 72 SER A O 1
ATOM 537 N N . ASN A 1 73 ? -3.077 -3.530 5.265 1.00 85.69 73 ASN A N 1
ATOM 538 C CA . ASN A 1 73 ? -1.799 -2.892 4.979 1.00 85.69 73 ASN A CA 1
ATOM 539 C C . ASN A 1 73 ? -1.121 -2.499 6.298 1.00 85.69 73 ASN A C 1
ATOM 541 O O . ASN A 1 73 ? -1.662 -1.699 7.063 1.00 85.69 73 ASN A O 1
ATOM 545 N N . SER A 1 74 ? 0.083 -3.012 6.541 1.00 91.19 74 SER A N 1
ATOM 546 C CA . SER A 1 74 ? 0.929 -2.547 7.644 1.00 91.19 74 SER A CA 1
ATOM 547 C C . SER A 1 74 ? 1.753 -1.328 7.219 1.00 91.19 74 SER A C 1
ATOM 549 O O . SER A 1 74 ? 2.259 -1.277 6.099 1.00 91.19 74 SER A O 1
ATOM 551 N N . PHE A 1 75 ? 1.888 -0.341 8.105 1.00 90.81 75 PHE A N 1
ATOM 552 C CA . PHE A 1 75 ? 2.717 0.849 7.893 1.00 90.81 75 PHE A CA 1
ATOM 553 C C . PHE A 1 75 ? 3.912 0.815 8.842 1.00 90.81 75 PHE A C 1
ATOM 555 O O . PHE A 1 75 ? 3.747 0.522 10.027 1.00 90.81 75 PHE A O 1
ATOM 562 N N . ASP A 1 76 ? 5.097 1.112 8.320 1.00 89.81 76 ASP A N 1
ATOM 563 C CA . ASP A 1 76 ? 6.350 1.144 9.066 1.00 89.81 76 ASP A CA 1
ATOM 564 C C . ASP A 1 76 ? 7.168 2.403 8.699 1.00 89.81 76 ASP A C 1
ATOM 566 O O . ASP A 1 76 ? 7.678 2.497 7.580 1.00 89.81 76 ASP A O 1
ATOM 570 N N . PRO A 1 77 ? 7.263 3.406 9.588 1.00 89.31 77 PRO A N 1
ATOM 571 C CA . PRO A 1 77 ? 6.657 3.445 10.918 1.00 89.31 77 PRO A CA 1
ATOM 572 C C . PRO A 1 77 ? 5.115 3.433 10.861 1.00 89.31 77 PRO A C 1
ATOM 574 O O . PRO A 1 77 ? 4.529 3.800 9.835 1.00 89.31 77 PRO A O 1
ATOM 577 N N . PRO A 1 78 ? 4.430 3.027 11.949 1.00 88.19 78 PRO A N 1
ATOM 578 C CA . PRO A 1 78 ? 2.972 3.032 11.996 1.00 88.19 78 PRO A CA 1
ATOM 579 C C . PRO A 1 78 ? 2.418 4.438 11.754 1.00 88.19 78 PRO A C 1
ATOM 581 O O . PRO A 1 78 ? 3.040 5.447 12.097 1.00 88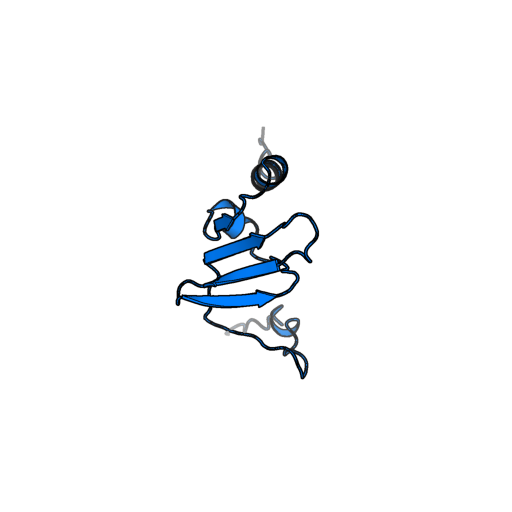.19 78 PRO A O 1
ATOM 584 N N . LEU A 1 79 ? 1.210 4.513 11.187 1.00 86.31 79 LEU A N 1
ATOM 585 C CA . LEU A 1 79 ? 0.529 5.793 11.008 1.00 86.31 79 LEU A CA 1
ATOM 586 C C . LEU A 1 79 ? 0.367 6.498 12.369 1.00 86.31 79 LEU A C 1
ATOM 588 O O . LEU A 1 79 ? 0.020 5.836 13.345 1.00 86.31 79 LEU A O 1
ATOM 592 N N . PRO A 1 80 ? 0.545 7.826 12.455 1.00 85.19 80 PRO A N 1
ATOM 593 C CA . PRO A 1 80 ? 0.295 8.575 13.685 1.00 85.19 80 PRO A CA 1
ATOM 594 C C . PRO A 1 80 ? -1.115 8.341 14.248 1.00 85.19 80 PRO A C 1
ATOM 596 O O . PRO A 1 80 ? -2.078 8.274 13.481 1.00 85.19 80 PRO A O 1
ATOM 599 N N . GLU A 1 81 ? -1.259 8.303 15.577 1.00 82.25 81 GLU A N 1
ATOM 600 C CA . GLU A 1 81 ? -2.539 8.036 16.265 1.00 82.25 81 GLU A CA 1
ATOM 601 C C . GLU A 1 81 ? -3.680 8.944 15.790 1.00 82.25 81 GLU A C 1
ATOM 603 O O . GLU A 1 81 ? -4.792 8.478 15.552 1.00 82.25 81 GLU A O 1
ATOM 608 N N . ALA A 1 82 ? -3.393 10.228 15.552 1.00 77.06 82 ALA A N 1
ATOM 609 C CA . ALA A 1 82 ? -4.372 11.180 15.028 1.00 77.06 82 ALA A CA 1
ATOM 610 C C . ALA A 1 82 ? -4.984 10.730 13.687 1.00 77.06 82 ALA A C 1
ATOM 612 O O . ALA A 1 82 ? -6.173 10.932 13.454 1.00 77.06 82 ALA A O 1
ATOM 613 N N . LYS A 1 83 ? -4.199 10.078 12.815 1.00 76.44 83 LYS A N 1
ATOM 614 C CA . LYS A 1 83 ? -4.689 9.538 11.536 1.00 76.44 83 LYS A CA 1
ATOM 615 C C . LYS A 1 83 ? -5.480 8.247 11.729 1.00 76.44 83 LYS A C 1
ATOM 617 O O . LYS A 1 83 ? -6.467 8.048 11.028 1.00 76.44 83 LYS A O 1
ATOM 622 N N . GLN A 1 84 ? -5.089 7.407 12.687 1.00 74.31 84 GLN A N 1
ATOM 623 C CA . GLN A 1 84 ? -5.836 6.193 13.026 1.00 74.31 84 GLN A CA 1
ATOM 624 C C . GLN A 1 84 ? -7.222 6.539 13.601 1.00 74.31 84 GLN A C 1
ATOM 626 O O . GLN A 1 84 ? -8.226 5.964 13.187 1.00 74.31 84 GLN A O 1
ATOM 631 N N . GLY A 1 85 ? -7.301 7.546 14.481 1.00 61.91 85 GLY A N 1
ATOM 632 C CA . GLY A 1 85 ? -8.559 8.022 15.065 1.00 61.91 85 GLY A CA 1
ATOM 633 C C . GLY A 1 85 ? -9.549 8.567 14.030 1.00 61.91 85 GLY A C 1
ATOM 634 O O . GLY A 1 85 ? -10.739 8.261 14.107 1.00 61.91 85 GLY A O 1
ATOM 635 N N . SER A 1 86 ? -9.067 9.300 13.017 1.00 66.00 86 SER A N 1
ATOM 636 C CA . SER A 1 86 ? -9.919 9.809 11.930 1.00 66.00 86 SER A CA 1
ATOM 637 C C . SER A 1 86 ? -10.509 8.704 11.049 1.00 66.00 86 SER A C 1
ATOM 639 O O . SER A 1 86 ? -11.636 8.845 10.581 1.00 66.00 86 SER A O 1
ATOM 641 N N . MET A 1 87 ? -9.794 7.588 10.850 1.00 64.44 87 MET A N 1
ATOM 642 C CA . MET A 1 87 ? -10.332 6.441 10.106 1.00 64.44 87 MET A CA 1
ATOM 643 C C . MET A 1 87 ? -11.523 5.809 10.831 1.00 64.44 87 MET A C 1
ATOM 645 O O . MET A 1 87 ? -12.461 5.365 10.183 1.00 64.44 87 MET A O 1
ATOM 649 N N . VAL A 1 88 ? -11.515 5.781 12.166 1.00 60.72 88 VAL A N 1
ATOM 650 C CA . VAL A 1 88 ? -12.584 5.169 12.976 1.00 60.72 88 VAL A CA 1
ATOM 651 C C . VAL A 1 88 ? -13.792 6.105 13.139 1.00 60.72 88 VAL A C 1
ATOM 653 O O . VAL A 1 88 ? -14.929 5.639 13.221 1.00 60.72 88 VAL A O 1
ATOM 656 N N . SER A 1 89 ? -13.582 7.427 13.172 1.00 54.97 89 SER A N 1
ATOM 657 C CA . SER A 1 89 ? -14.660 8.401 13.406 1.00 54.97 89 SER A CA 1
ATOM 658 C C . SER A 1 89 ? -15.629 8.577 12.233 1.00 54.97 89 SER A C 1
ATOM 660 O O . SER A 1 89 ? -16.801 8.868 12.466 1.00 54.97 89 SER A O 1
ATOM 662 N N . ASP A 1 90 ? -15.173 8.374 10.994 1.00 56.81 90 ASP A N 1
ATOM 663 C CA . ASP A 1 90 ? -15.948 8.662 9.771 1.00 56.81 90 ASP A CA 1
ATOM 664 C C . ASP A 1 90 ? -17.181 7.745 9.595 1.00 56.81 90 ASP A C 1
ATOM 666 O O . ASP A 1 90 ? -18.113 8.040 8.854 1.00 56.81 90 ASP A O 1
ATOM 670 N N . GLN A 1 91 ? -17.241 6.646 10.354 1.00 49.91 91 GLN A N 1
ATOM 671 C CA . GLN A 1 91 ? -18.336 5.674 10.321 1.00 49.91 91 GLN A CA 1
ATOM 672 C C . GLN A 1 91 ? -19.517 6.033 11.242 1.00 49.91 91 GLN A C 1
ATOM 674 O O . GLN A 1 91 ? -20.618 5.512 11.068 1.00 49.91 91 GLN A O 1
ATOM 679 N N . ARG A 1 92 ? -19.329 6.935 12.218 1.00 50.88 92 ARG A N 1
ATOM 680 C CA . ARG A 1 92 ? -20.382 7.307 13.187 1.00 50.88 92 ARG A CA 1
ATOM 681 C C . ARG A 1 92 ? -21.415 8.304 12.652 1.00 50.88 92 ARG A C 1
ATOM 683 O O . ARG A 1 92 ? -22.378 8.595 13.351 1.00 50.88 92 ARG A O 1
ATOM 690 N N . ALA A 1 93 ? -21.256 8.806 11.428 1.00 52.69 93 ALA A N 1
ATOM 691 C CA . ALA A 1 93 ? -22.170 9.788 10.841 1.00 52.69 93 ALA A CA 1
ATOM 692 C C . ALA A 1 93 ? -23.446 9.183 10.215 1.00 52.69 93 ALA A C 1
ATOM 694 O O . ALA A 1 93 ? -24.287 9.921 9.708 1.00 52.69 93 ALA A O 1
ATOM 695 N N . GLY A 1 94 ? -23.624 7.860 10.254 1.00 53.53 94 GLY A N 1
ATOM 696 C CA . GLY A 1 94 ? -24.826 7.200 9.751 1.00 53.53 94 GLY A CA 1
ATOM 697 C C . GLY A 1 94 ? -25.382 6.221 10.768 1.00 53.53 94 GLY A C 1
ATOM 698 O O . GLY A 1 94 ? -24.903 5.095 10.817 1.00 53.53 94 GLY A O 1
ATOM 699 N N . THR A 1 95 ? -26.358 6.653 11.573 1.00 51.72 95 THR A N 1
ATOM 700 C CA . THR A 1 95 ? -27.552 5.915 12.053 1.00 51.72 95 THR A CA 1
ATOM 701 C C . THR A 1 95 ? -28.042 6.546 13.362 1.00 51.72 95 THR A C 1
ATOM 703 O O . THR A 1 95 ? -27.630 6.137 14.440 1.00 51.72 95 THR A O 1
ATOM 706 N N . GLU A 1 96 ? -28.958 7.511 13.269 1.00 47.06 96 GLU A N 1
ATOM 707 C CA . GLU A 1 96 ? -29.980 7.731 14.301 1.00 47.06 96 GLU A CA 1
ATOM 708 C C . GLU A 1 96 ? -31.185 8.438 13.654 1.00 47.06 96 GLU A C 1
ATOM 710 O O . GLU A 1 96 ? -31.267 9.660 13.578 1.00 47.06 96 GLU A O 1
ATOM 715 N N . ILE A 1 97 ? -32.114 7.649 13.107 1.00 55.41 97 ILE A N 1
ATOM 716 C CA . ILE A 1 97 ? -33.500 8.087 12.909 1.00 55.41 97 ILE A CA 1
ATOM 717 C C . ILE A 1 97 ? -34.321 7.192 13.834 1.00 55.41 97 ILE A C 1
ATOM 719 O O . ILE A 1 97 ? -34.797 6.128 13.440 1.00 55.41 97 ILE A O 1
ATOM 723 N N . THR A 1 98 ? -34.419 7.589 15.099 1.00 48.88 98 THR A N 1
ATOM 724 C CA . THR A 1 98 ? -35.364 6.990 16.042 1.00 48.88 98 THR A CA 1
ATOM 725 C C . THR A 1 98 ? -36.753 7.489 15.661 1.00 48.88 98 THR A C 1
ATOM 727 O O . THR A 1 98 ? -37.099 8.644 15.907 1.00 48.88 98 THR A O 1
ATOM 730 N N . GLY A 1 99 ? -37.522 6.633 14.987 1.00 54.38 99 GLY A N 1
ATOM 731 C CA . GLY A 1 99 ? -38.953 6.834 14.784 1.00 54.38 99 GLY A CA 1
ATOM 732 C C . GLY A 1 99 ? -39.677 6.762 16.126 1.00 54.38 99 GLY A C 1
ATOM 733 O O . GLY A 1 99 ? -39.425 5.850 16.914 1.00 54.38 99 GLY A O 1
ATOM 734 N N . THR A 1 100 ? -40.510 7.767 16.374 1.00 55.28 100 THR A N 1
ATOM 735 C CA . THR A 1 100 ? -41.440 7.875 17.506 1.00 55.28 100 THR A CA 1
ATOM 736 C C . THR A 1 100 ? -42.693 7.046 17.273 1.00 55.28 100 THR A C 1
ATOM 738 O O . THR A 1 100 ? -43.035 6.816 16.090 1.00 55.28 100 THR A O 1
#

pLDDT: mean 74.02, std 17.8, range [36.28, 95.69]

Radius of gyration: 19.72 Å; chains: 1; bounding box: 61×27×40 Å

Secondary structure (DSSP, 8-state):
---------GGGGSPPPPTT----TT--EEEEEEE--SSSPPEEEEEETT--EEEES-------HHHHHTT-SEEESPPPHHHHHHHHHGGGGS------

Foldseek 3Di:
DDDDDPDPDPPVVPDDDDVPDDDDPPFAFQEWEWDDDDPDQIKIWTAGPVGDIDIDSDDDDPDPLVCVLVSSYQYVVGDDPVVNVVSVPVVVPDDDPPDD

Sequence (100 aa):
MSRRYQGQGNIDVLRTPGAGDAIFLDHAVSRIRVDVGHGEKPSFAAETNDWALFAGSHGIVTSPIGVLQTGSNSFDPPLPEAKQGSMVSDQRAGTEITGT